Protein AF-A0A438IIV3-F1 (afdb_monomer_lite)

Structure (mmCIF, N/CA/C/O backbone):
data_AF-A0A438IIV3-F1
#
_entry.id   AF-A0A438IIV3-F1
#
loop_
_atom_site.group_PDB
_atom_site.id
_atom_site.type_symbol
_atom_site.label_atom_id
_atom_site.label_alt_id
_atom_site.label_comp_id
_atom_site.label_asym_id
_atom_site.label_entity_id
_atom_site.label_seq_id
_atom_site.pdbx_PDB_ins_code
_atom_site.Cartn_x
_atom_site.Cartn_y
_atom_site.Cartn_z
_atom_site.occupancy
_atom_site.B_iso_or_equiv
_atom_site.auth_seq_id
_atom_site.auth_comp_id
_atom_site.auth_asym_id
_atom_site.auth_atom_id
_atom_site.pdbx_PDB_model_num
ATOM 1 N N . MET A 1 1 ? 20.662 26.261 -29.345 1.00 41.09 1 MET A N 1
ATOM 2 C CA . MET A 1 1 ? 19.835 25.780 -28.217 1.00 41.09 1 MET A CA 1
ATOM 3 C C . MET A 1 1 ? 18.667 25.027 -28.835 1.00 41.09 1 MET A C 1
ATOM 5 O O . MET A 1 1 ? 18.076 25.576 -29.746 1.00 41.09 1 M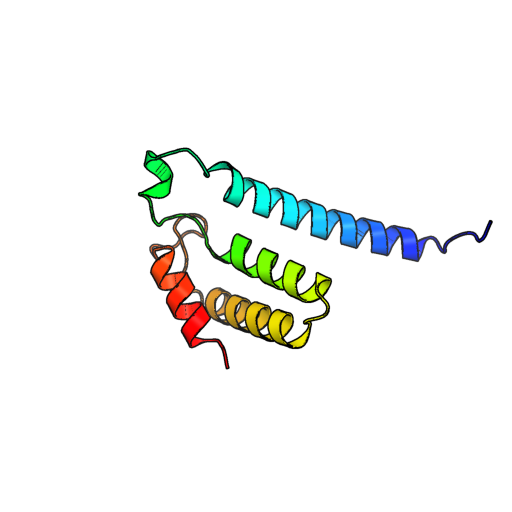ET A O 1
ATOM 9 N N . LYS A 1 2 ? 18.443 23.748 -28.496 1.00 49.56 2 LYS A N 1
ATOM 10 C CA . LYS A 1 2 ? 17.352 22.956 -29.094 1.00 49.56 2 LYS A CA 1
ATOM 11 C C . LYS A 1 2 ? 16.044 23.331 -28.403 1.00 49.56 2 LYS A C 1
ATOM 13 O O . LYS A 1 2 ? 15.918 23.089 -27.201 1.00 49.56 2 LYS A O 1
ATOM 18 N N . ASP A 1 3 ? 15.124 23.915 -29.157 1.00 53.78 3 ASP A N 1
ATOM 19 C CA . ASP A 1 3 ? 13.778 24.245 -28.707 1.00 53.78 3 ASP A CA 1
ATOM 20 C C . ASP A 1 3 ? 13.069 22.946 -28.312 1.00 53.78 3 ASP A C 1
ATOM 22 O O . ASP A 1 3 ? 12.850 22.054 -29.131 1.00 53.78 3 ASP A O 1
ATOM 26 N N . LYS A 1 4 ? 12.824 22.771 -27.010 1.00 52.16 4 LYS A N 1
ATOM 27 C CA . LYS A 1 4 ? 12.098 21.605 -26.507 1.00 52.16 4 LYS A CA 1
ATOM 28 C C . LYS A 1 4 ? 10.636 21.758 -26.917 1.00 52.16 4 LYS A C 1
ATOM 30 O O . LYS A 1 4 ? 10.004 22.742 -26.544 1.00 52.16 4 LYS A O 1
ATOM 35 N N . GLU A 1 5 ? 10.131 20.776 -27.661 1.00 52.00 5 GLU A N 1
ATOM 36 C CA . GLU A 1 5 ? 8.736 20.684 -28.099 1.00 52.00 5 GLU A CA 1
ATOM 37 C C . GLU A 1 5 ? 7.758 21.028 -26.951 1.00 52.00 5 GLU A C 1
ATOM 39 O O . GLU A 1 5 ? 7.903 20.479 -25.850 1.00 52.00 5 GLU A O 1
ATOM 44 N N . PRO A 1 6 ? 6.752 21.899 -27.172 1.00 56.91 6 PRO A N 1
ATOM 45 C CA . PRO A 1 6 ? 5.885 22.431 -26.114 1.00 56.91 6 PRO A CA 1
ATOM 46 C C . PRO A 1 6 ? 5.198 21.344 -25.268 1.00 56.91 6 PRO A C 1
ATOM 48 O O . PRO A 1 6 ? 4.988 21.509 -24.065 1.00 56.91 6 PRO A O 1
ATOM 51 N N . TRP A 1 7 ? 4.909 20.192 -25.876 1.00 47.47 7 TRP A N 1
ATOM 52 C CA . TRP A 1 7 ? 4.285 19.036 -25.231 1.00 47.47 7 TRP A CA 1
ATOM 53 C C . TRP A 1 7 ? 5.194 18.330 -24.223 1.00 47.47 7 TRP A C 1
ATOM 55 O O . TRP A 1 7 ? 4.706 17.790 -23.234 1.00 47.47 7 TRP A O 1
ATOM 65 N N . VAL A 1 8 ? 6.515 18.380 -24.415 1.00 52.41 8 VAL A N 1
ATOM 66 C CA . VAL A 1 8 ? 7.488 17.841 -23.452 1.00 52.41 8 VAL A CA 1
ATOM 67 C C . VAL A 1 8 ? 7.458 18.670 -22.172 1.00 52.41 8 VAL A C 1
ATOM 69 O O . VAL A 1 8 ? 7.497 18.116 -21.077 1.00 52.41 8 VAL A O 1
ATOM 72 N N . THR A 1 9 ? 7.310 19.988 -22.294 1.00 56.25 9 THR A N 1
ATOM 73 C CA . THR A 1 9 ? 7.180 20.909 -21.157 1.00 56.25 9 THR A CA 1
ATOM 74 C C . THR A 1 9 ? 5.845 20.728 -20.433 1.00 56.25 9 THR A C 1
ATOM 76 O O . THR A 1 9 ? 5.812 20.791 -19.205 1.00 56.25 9 THR A O 1
ATOM 79 N N . PHE A 1 10 ? 4.764 20.446 -21.168 1.00 52.53 10 PHE A N 1
ATOM 80 C CA . PHE A 1 10 ? 3.448 20.137 -20.600 1.00 52.53 10 PHE A CA 1
ATOM 81 C C . PHE A 1 10 ? 3.442 18.789 -19.866 1.00 52.53 10 PHE A C 1
ATOM 83 O O . PHE A 1 10 ? 2.966 18.712 -18.738 1.00 52.53 10 PHE A O 1
ATOM 90 N N . GLN A 1 11 ? 4.059 17.753 -20.443 1.00 44.31 11 GLN A N 1
ATOM 91 C CA . GLN A 1 11 ? 4.253 16.453 -19.795 1.00 44.31 11 GLN A CA 1
ATOM 92 C C . GLN A 1 11 ? 5.143 16.579 -18.550 1.00 44.31 11 GLN A C 1
ATOM 94 O O . GLN A 1 11 ? 4.852 15.991 -17.512 1.00 44.31 11 GLN A O 1
ATOM 99 N N . GLN A 1 12 ? 6.212 17.382 -18.616 1.00 46.94 12 GLN A N 1
ATOM 100 C CA . GLN A 1 12 ? 7.078 17.666 -17.469 1.00 46.94 12 GLN A CA 1
ATOM 101 C C . GLN A 1 12 ? 6.355 18.456 -16.377 1.00 46.94 12 GLN A C 1
ATOM 103 O O . GLN A 1 12 ? 6.530 18.137 -15.206 1.00 46.94 12 GLN A O 1
ATOM 108 N N . HIS A 1 13 ? 5.508 19.427 -16.730 1.00 44.50 13 HIS A N 1
ATOM 109 C CA . HIS A 1 13 ? 4.660 20.136 -15.769 1.00 44.50 13 HIS A CA 1
ATOM 110 C C . HIS A 1 13 ? 3.590 19.228 -15.166 1.00 44.50 13 HIS A C 1
ATOM 112 O O . HIS A 1 13 ? 3.383 19.272 -13.960 1.00 44.50 13 HIS A O 1
ATOM 118 N N . ALA A 1 14 ? 2.948 18.367 -15.956 1.00 51.69 14 ALA A N 1
ATOM 119 C CA . ALA A 1 14 ? 1.985 17.386 -15.462 1.00 51.69 14 ALA A CA 1
ATOM 120 C C . ALA A 1 14 ? 2.651 16.393 -14.494 1.00 51.69 14 ALA A C 1
ATOM 122 O O . ALA A 1 14 ? 2.127 16.144 -13.408 1.00 51.69 14 ALA A O 1
ATOM 123 N N . ASN A 1 15 ? 3.855 15.918 -14.828 1.00 45.62 15 ASN A N 1
ATOM 124 C CA . ASN A 1 15 ? 4.673 15.092 -13.942 1.00 45.62 15 ASN A CA 1
ATOM 125 C C . ASN A 1 15 ? 5.108 15.860 -12.689 1.00 45.62 15 ASN A C 1
ATOM 127 O O . ASN A 1 15 ? 5.087 15.296 -11.603 1.00 45.62 15 ASN A O 1
ATOM 131 N N . ALA A 1 16 ? 5.462 17.142 -12.806 1.00 47.59 16 ALA A N 1
ATOM 132 C CA . ALA A 1 16 ? 5.831 17.987 -11.673 1.00 47.59 16 ALA A CA 1
ATOM 133 C C . ALA A 1 16 ? 4.635 18.291 -10.758 1.00 47.59 16 ALA A C 1
ATOM 135 O O . ALA A 1 16 ? 4.801 18.347 -9.547 1.00 47.59 16 ALA A O 1
ATOM 136 N N . ILE A 1 17 ? 3.427 18.438 -11.305 1.00 48.41 17 ILE A N 1
ATOM 137 C CA . ILE A 1 17 ? 2.183 18.595 -10.543 1.00 48.41 17 ILE A CA 1
AT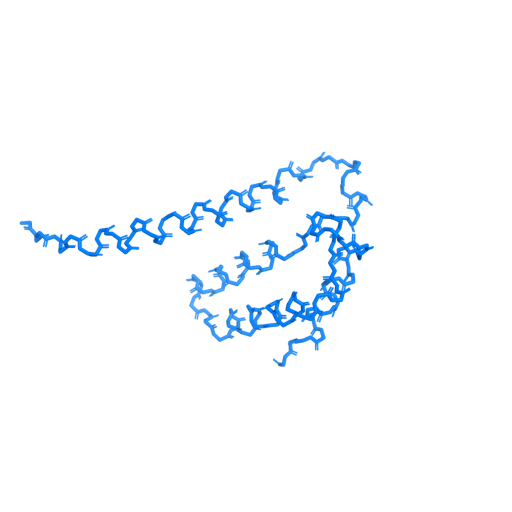OM 138 C C . ILE A 1 17 ? 1.841 17.288 -9.827 1.00 48.41 17 ILE A C 1
ATOM 140 O O . ILE A 1 17 ? 1.498 17.318 -8.648 1.00 48.41 17 ILE A O 1
ATOM 144 N N . PHE A 1 18 ? 1.975 16.145 -10.503 1.00 47.59 18 PHE A N 1
ATOM 145 C CA . PHE A 1 18 ? 1.802 14.828 -9.893 1.00 47.59 18 PHE A CA 1
ATOM 146 C C . PHE A 1 18 ? 2.821 14.605 -8.766 1.00 47.59 18 PHE A C 1
ATOM 148 O O . PHE A 1 18 ? 2.431 14.294 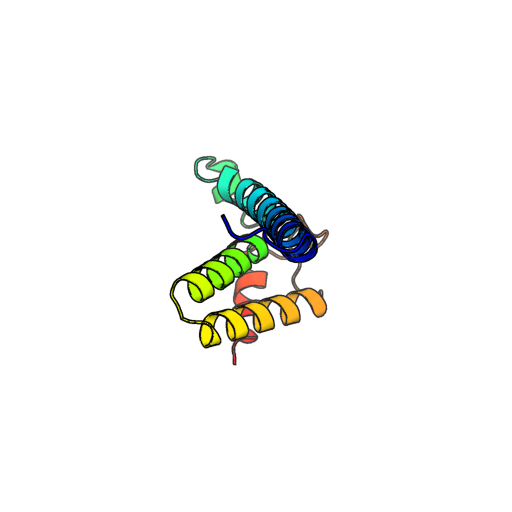-7.646 1.00 47.59 18 PHE A O 1
ATOM 155 N N . LEU A 1 19 ? 4.100 14.900 -9.016 1.00 45.78 19 LEU A N 1
ATOM 156 C CA . LEU A 1 19 ? 5.176 14.851 -8.024 1.00 45.78 19 LEU A CA 1
ATOM 157 C C . LEU A 1 19 ? 4.938 15.817 -6.867 1.00 45.78 19 LEU A C 1
ATOM 159 O O . LEU A 1 19 ? 5.094 15.418 -5.722 1.00 45.78 19 LEU A O 1
ATOM 163 N N . LYS A 1 20 ? 4.518 17.059 -7.125 1.00 48.50 20 LYS A N 1
ATOM 164 C CA . LYS A 1 20 ? 4.210 18.036 -6.075 1.00 48.50 20 LYS A CA 1
ATOM 165 C C . LYS A 1 20 ? 3.052 17.550 -5.210 1.00 48.50 20 LYS A C 1
ATOM 167 O O . LYS A 1 20 ? 3.132 17.639 -3.994 1.00 48.50 20 LYS A O 1
ATOM 172 N N . ARG A 1 21 ? 2.010 16.980 -5.814 1.00 46.34 21 ARG A N 1
ATOM 173 C CA . ARG A 1 21 ? 0.849 16.440 -5.097 1.00 46.34 21 ARG A CA 1
ATOM 174 C C . ARG A 1 21 ? 1.216 15.194 -4.280 1.00 46.34 21 ARG A C 1
ATOM 176 O O . ARG A 1 21 ? 0.751 15.052 -3.153 1.00 46.34 21 ARG A O 1
ATOM 183 N N . SER A 1 22 ? 2.109 14.348 -4.794 1.00 44.78 22 SER A N 1
ATOM 184 C CA . SER A 1 22 ? 2.717 13.243 -4.041 1.00 44.78 22 SER A CA 1
ATOM 185 C C . SER A 1 22 ? 3.632 13.737 -2.915 1.00 44.78 22 SER A C 1
ATOM 187 O O . SER A 1 22 ? 3.650 13.147 -1.843 1.00 44.78 22 SER A O 1
ATOM 189 N N . MET A 1 23 ? 4.353 14.838 -3.112 1.00 46.00 23 MET A N 1
ATOM 190 C CA . MET A 1 23 ? 5.281 15.408 -2.133 1.00 46.00 23 MET A CA 1
ATOM 191 C C . MET A 1 23 ? 4.559 16.187 -1.022 1.00 46.00 23 MET A C 1
ATOM 193 O O . MET A 1 23 ? 4.951 16.096 0.137 1.00 46.00 23 MET A O 1
ATOM 197 N N . ASP A 1 24 ? 3.443 16.850 -1.334 1.00 50.06 24 ASP A N 1
ATOM 198 C CA . ASP A 1 24 ? 2.521 17.429 -0.349 1.00 50.06 24 ASP A CA 1
ATOM 199 C C . ASP A 1 24 ? 1.888 16.312 0.518 1.00 50.06 24 ASP A C 1
ATOM 201 O O . ASP A 1 24 ? 1.730 16.467 1.730 1.00 50.06 24 ASP A O 1
ATOM 205 N N . MET A 1 25 ? 1.612 15.139 -0.069 1.00 47.47 25 MET A N 1
ATOM 206 C CA . MET A 1 25 ? 1.157 13.946 0.658 1.00 47.47 25 MET A CA 1
ATOM 207 C C . MET A 1 25 ? 2.261 13.338 1.547 1.00 47.47 25 MET A C 1
ATOM 209 O O . MET A 1 25 ? 1.987 12.935 2.678 1.00 47.47 25 MET A O 1
ATOM 213 N N . ILE A 1 26 ? 3.516 13.318 1.078 1.00 50.78 26 ILE A N 1
ATOM 214 C CA . ILE A 1 26 ? 4.686 12.945 1.894 1.00 50.78 26 ILE A CA 1
ATOM 215 C C . ILE A 1 26 ? 4.849 13.908 3.066 1.00 50.78 26 ILE A C 1
ATOM 217 O O . ILE A 1 26 ? 5.078 13.456 4.179 1.00 50.78 26 ILE A O 1
ATOM 221 N N . SER A 1 27 ? 4.688 15.214 2.845 1.00 40.84 27 SER A N 1
ATOM 222 C CA . SER A 1 27 ? 4.775 16.241 3.890 1.00 40.84 27 SER A CA 1
ATOM 223 C C . SER A 1 27 ? 3.728 16.031 4.989 1.00 40.84 27 SER A C 1
ATOM 225 O O . SER A 1 27 ? 4.068 16.033 6.171 1.00 40.84 27 SER A O 1
ATOM 227 N N . ALA A 1 28 ? 2.479 15.727 4.619 1.00 50.22 28 ALA A N 1
ATOM 228 C CA . ALA A 1 28 ? 1.434 15.381 5.585 1.00 50.22 28 ALA A CA 1
ATOM 229 C C . ALA A 1 28 ? 1.772 14.119 6.408 1.00 50.22 28 ALA A C 1
ATOM 231 O O . ALA A 1 28 ? 1.410 14.028 7.580 1.00 50.22 28 ALA A O 1
ATOM 232 N N . SER A 1 29 ? 2.501 13.162 5.822 1.00 49.41 29 SER A N 1
ATOM 233 C CA . SER A 1 29 ? 2.986 11.969 6.527 1.00 49.41 29 SER A CA 1
ATOM 234 C C . SER A 1 29 ? 4.248 12.231 7.365 1.00 49.41 29 SER A C 1
ATOM 236 O O . SER A 1 29 ? 4.411 11.626 8.424 1.00 49.41 29 SER A O 1
ATOM 238 N N . ALA A 1 30 ? 5.151 13.097 6.899 1.00 46.94 30 ALA A N 1
ATOM 239 C CA . ALA A 1 30 ? 6.458 13.367 7.499 1.00 46.94 30 ALA A CA 1
ATOM 240 C C . ALA A 1 30 ? 6.408 14.432 8.607 1.00 46.94 30 ALA A C 1
ATOM 242 O O . ALA A 1 30 ? 7.270 14.438 9.484 1.00 46.94 30 ALA A O 1
ATOM 243 N N . GLY A 1 31 ? 5.377 15.285 8.633 1.00 45.00 31 GLY A N 1
ATOM 244 C CA . GLY A 1 31 ? 5.194 16.348 9.631 1.00 45.00 31 GLY A CA 1
ATOM 245 C C . GLY A 1 31 ? 4.976 15.884 11.081 1.00 45.00 31 GLY A C 1
ATOM 246 O O . GLY A 1 31 ? 4.839 16.722 11.967 1.00 45.00 31 GLY A O 1
ATOM 247 N N . ASN A 1 32 ? 4.962 14.572 11.346 1.00 49.88 32 ASN A N 1
ATOM 248 C CA . ASN A 1 32 ? 4.660 13.998 12.662 1.00 49.88 32 ASN A CA 1
ATOM 249 C C . ASN A 1 32 ? 5.869 13.360 13.373 1.00 49.88 32 ASN A C 1
ATOM 251 O O . ASN A 1 32 ? 5.716 12.850 14.487 1.00 49.88 32 ASN A O 1
ATOM 255 N N . VAL A 1 33 ? 7.064 13.381 12.770 1.00 42.22 33 VAL A N 1
ATOM 256 C CA . VAL A 1 33 ? 8.291 12.843 13.386 1.00 42.22 33 VAL A CA 1
ATOM 257 C C . VAL A 1 33 ? 8.754 13.802 14.491 1.00 42.22 33 VAL A C 1
ATOM 259 O O . VAL A 1 33 ? 9.486 14.752 14.239 1.00 42.22 33 VAL A O 1
ATOM 262 N N . GLY A 1 34 ? 8.261 13.591 15.716 1.00 42.94 34 GLY A N 1
ATOM 263 C CA . GLY A 1 34 ? 8.608 14.395 16.899 1.00 42.94 34 GLY A CA 1
ATOM 264 C C . GLY A 1 34 ? 7.450 14.699 17.856 1.00 42.94 34 GLY A C 1
ATOM 265 O O . GLY A 1 34 ? 7.688 15.201 18.950 1.00 42.94 34 GLY A O 1
ATOM 266 N N . ASN A 1 35 ? 6.200 14.383 17.493 1.00 45.88 35 ASN A N 1
ATOM 267 C CA . ASN A 1 35 ? 5.050 14.557 18.384 1.00 45.88 35 ASN A CA 1
ATOM 268 C C . ASN A 1 35 ? 4.657 13.213 19.018 1.00 45.88 35 ASN A C 1
ATOM 270 O O . ASN A 1 35 ? 3.970 12.395 18.401 1.00 45.88 35 ASN A O 1
ATOM 274 N N . GLU A 1 36 ? 5.089 12.982 20.260 1.00 47.66 36 GLU A N 1
ATOM 275 C CA . GLU A 1 36 ? 4.893 11.723 20.999 1.00 47.66 36 GLU A CA 1
ATOM 276 C C . GLU A 1 36 ? 3.417 11.286 21.081 1.00 47.66 36 GLU A C 1
ATOM 278 O O . GLU A 1 36 ? 3.113 10.092 21.044 1.00 47.66 36 GLU A O 1
ATOM 283 N N . LYS A 1 37 ? 2.475 12.245 21.076 1.00 45.19 37 LYS A N 1
ATOM 284 C CA . LYS A 1 37 ? 1.026 11.972 21.083 1.00 45.19 37 LYS A CA 1
ATOM 285 C C . LYS A 1 37 ? 0.500 11.378 19.773 1.00 45.19 37 LYS A C 1
ATOM 287 O O . LYS A 1 37 ? -0.551 10.739 19.790 1.00 45.19 37 LYS A O 1
ATOM 292 N N . ILE A 1 38 ? 1.194 11.597 18.653 1.00 50.56 38 ILE A N 1
ATOM 293 C CA . ILE A 1 38 ? 0.833 11.078 17.322 1.00 50.56 38 ILE A CA 1
ATOM 294 C C . ILE A 1 38 ? 1.622 9.799 17.022 1.00 50.56 38 ILE A C 1
ATOM 296 O O . ILE A 1 38 ? 1.052 8.862 16.476 1.00 50.56 38 ILE A O 1
ATOM 300 N N . ALA A 1 39 ? 2.877 9.694 17.473 1.00 43.28 39 ALA A N 1
ATOM 301 C CA . ALA A 1 39 ? 3.672 8.465 17.364 1.00 43.28 39 ALA A CA 1
ATOM 302 C C . ALA A 1 39 ? 3.011 7.256 18.064 1.00 43.28 39 ALA A C 1
ATOM 304 O O . ALA A 1 39 ? 3.111 6.126 17.591 1.00 43.28 39 ALA A O 1
ATOM 305 N N . GLN A 1 40 ? 2.278 7.489 19.160 1.00 45.16 40 GLN A N 1
ATOM 306 C CA . GLN A 1 40 ? 1.486 6.456 19.847 1.00 45.16 40 GLN A CA 1
ATOM 307 C C . GLN A 1 40 ? 0.121 6.191 19.195 1.00 45.16 40 GLN A C 1
ATOM 309 O O . GLN A 1 40 ? -0.499 5.153 19.435 1.00 45.16 40 GLN A O 1
ATOM 314 N N . GLN A 1 41 ? -0.360 7.098 18.344 1.00 51.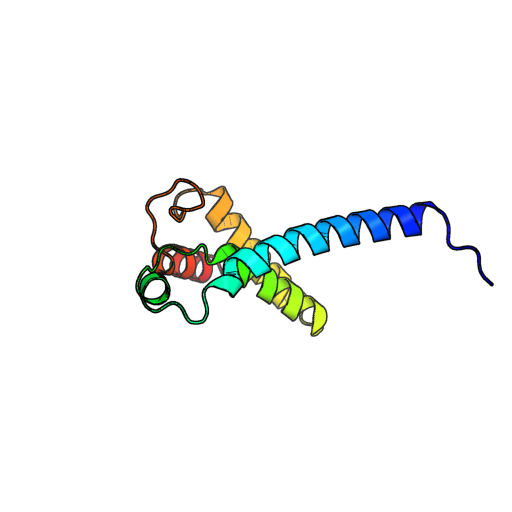91 41 GLN A N 1
ATOM 315 C CA . GLN A 1 41 ? -1.581 6.896 17.579 1.00 51.91 41 GLN A CA 1
ATOM 316 C C . GLN A 1 41 ? -1.214 6.240 16.251 1.00 51.91 41 GLN A C 1
ATOM 318 O O . GLN A 1 41 ? -0.940 6.918 15.266 1.00 51.91 41 GLN A O 1
ATOM 323 N N . LYS A 1 42 ? -1.268 4.902 16.217 1.00 57.97 42 LYS A N 1
ATOM 324 C CA . LYS A 1 42 ? -1.190 4.038 15.018 1.00 57.97 42 LYS A CA 1
ATOM 325 C C . LYS A 1 42 ? -2.351 4.279 14.025 1.00 57.97 42 LYS A C 1
ATOM 327 O O . LYS A 1 42 ? -3.029 3.343 13.605 1.00 57.97 42 LYS A O 1
ATOM 332 N N . LYS A 1 43 ? -2.663 5.544 13.744 1.00 59.75 43 LYS A N 1
ATOM 333 C CA . LYS A 1 43 ? -3.783 6.034 12.934 1.00 59.75 43 LYS A CA 1
ATOM 334 C C . LYS A 1 43 ? -3.321 6.699 11.642 1.00 59.75 43 LYS A C 1
ATOM 336 O O . LYS A 1 43 ? -4.160 6.914 10.778 1.00 59.75 43 LYS A O 1
ATOM 341 N N . ALA A 1 44 ? -2.027 6.998 11.511 1.00 67.62 44 ALA A N 1
ATOM 342 C CA . ALA A 1 44 ? -1.475 7.591 10.302 1.00 67.62 44 ALA A CA 1
ATOM 343 C C . ALA A 1 44 ? -1.585 6.616 9.123 1.00 67.62 44 ALA A C 1
ATOM 345 O O . ALA A 1 44 ? -1.335 5.417 9.270 1.00 67.62 44 ALA A O 1
ATOM 346 N N . ASN A 1 45 ? -1.945 7.135 7.953 1.00 71.62 45 ASN A N 1
ATOM 347 C CA . ASN A 1 45 ? -2.024 6.363 6.720 1.00 71.62 45 ASN A CA 1
ATOM 348 C C . ASN A 1 45 ? -0.628 5.895 6.228 1.00 71.62 45 ASN A C 1
ATOM 350 O O . ASN A 1 45 ? 0.151 6.733 5.767 1.00 71.62 45 ASN A O 1
ATOM 354 N N . PRO A 1 46 ? -0.307 4.582 6.237 1.00 79.50 46 PRO A N 1
ATOM 355 C CA . PRO A 1 46 ? 0.990 4.087 5.763 1.00 79.50 46 PRO A CA 1
ATOM 356 C C . PRO A 1 46 ? 1.119 4.105 4.231 1.00 79.50 46 PRO A C 1
ATOM 358 O O . PRO A 1 46 ? 2.227 4.025 3.709 1.00 79.50 46 PRO A O 1
ATOM 361 N N . VA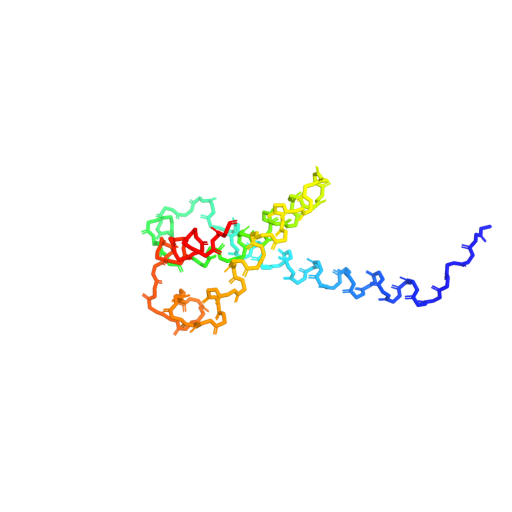L A 1 47 ? 0.013 4.244 3.489 1.00 83.38 47 VAL A N 1
ATOM 362 C CA . VAL A 1 47 ? -0.019 4.197 2.014 1.00 83.38 47 VAL A CA 1
ATOM 363 C C . VAL A 1 47 ? 0.856 5.277 1.395 1.00 83.38 47 VAL A C 1
ATOM 365 O O . VAL A 1 47 ? 1.575 5.015 0.433 1.00 83.38 47 VAL A O 1
ATOM 368 N N . ALA A 1 48 ? 0.821 6.488 1.957 1.00 81.12 48 ALA A N 1
ATOM 369 C CA . ALA A 1 48 ? 1.615 7.600 1.454 1.00 81.12 48 ALA A CA 1
ATOM 370 C C . ALA A 1 48 ? 3.116 7.288 1.522 1.00 81.12 48 ALA A C 1
ATOM 372 O O . ALA A 1 48 ? 3.847 7.516 0.556 1.00 81.12 48 ALA A O 1
ATOM 373 N N . LEU A 1 49 ? 3.558 6.707 2.639 1.00 84.94 49 LEU A N 1
ATOM 374 C CA . LEU A 1 49 ? 4.943 6.305 2.836 1.00 84.94 49 LEU A CA 1
ATOM 375 C C . LEU A 1 49 ? 5.331 5.160 1.891 1.00 84.94 49 LEU A C 1
ATOM 377 O O . LEU A 1 49 ? 6.359 5.249 1.230 1.00 84.94 49 LEU A O 1
ATOM 381 N N . LEU A 1 50 ? 4.485 4.134 1.759 1.00 87.56 50 LEU A N 1
ATOM 382 C CA . LEU A 1 50 ? 4.750 2.971 0.903 1.00 87.56 50 LEU A CA 1
ATOM 383 C C . LEU A 1 50 ? 4.878 3.350 -0.580 1.00 87.56 50 LEU A C 1
ATOM 385 O O . LEU A 1 50 ? 5.809 2.909 -1.252 1.00 87.56 50 LEU A O 1
ATOM 389 N N . LEU A 1 51 ? 4.000 4.220 -1.089 1.00 86.50 51 LEU A N 1
ATOM 390 C CA . LEU A 1 51 ? 4.102 4.725 -2.464 1.00 86.50 51 LEU A CA 1
ATOM 391 C C . LEU A 1 51 ? 5.357 5.582 -2.672 1.00 86.50 51 LEU A C 1
ATOM 393 O O . LEU A 1 51 ? 5.964 5.560 -3.741 1.00 86.50 51 LEU A O 1
ATOM 397 N N . SER A 1 52 ? 5.790 6.298 -1.637 1.00 85.88 52 SER A N 1
ATOM 398 C CA . SER A 1 52 ? 7.032 7.075 -1.676 1.00 85.88 52 SER A CA 1
ATOM 399 C C . SER A 1 52 ? 8.260 6.173 -1.711 1.00 85.88 52 SER A C 1
ATOM 401 O O . SER A 1 52 ? 9.185 6.420 -2.484 1.00 85.88 52 SER A O 1
ATOM 403 N N . SER A 1 53 ? 8.243 5.077 -0.951 1.00 88.25 53 SER A N 1
ATOM 404 C CA . SER A 1 53 ? 9.249 4.021 -1.040 1.00 88.25 53 SER A CA 1
ATOM 405 C C . SER A 1 53 ? 9.260 3.361 -2.423 1.00 88.25 53 SER A C 1
ATOM 407 O O . SER A 1 53 ? 10.337 3.138 -2.964 1.00 88.25 53 SER A O 1
ATOM 409 N N . ALA A 1 54 ? 8.103 3.124 -3.053 1.00 89.44 54 ALA A N 1
ATOM 410 C CA . ALA A 1 54 ? 8.043 2.613 -4.427 1.00 89.44 54 ALA A CA 1
ATOM 411 C C . ALA A 1 54 ? 8.681 3.590 -5.437 1.00 89.44 54 ALA A C 1
ATOM 413 O O . ALA A 1 54 ? 9.480 3.182 -6.282 1.00 89.44 54 ALA A O 1
ATOM 414 N N . MET A 1 55 ? 8.415 4.896 -5.313 1.00 85.25 55 MET A N 1
ATOM 415 C CA . MET A 1 55 ? 9.087 5.917 -6.130 1.00 85.25 55 MET A CA 1
ATOM 416 C C . MET A 1 55 ? 10.605 5.948 -5.890 1.00 85.25 55 MET A C 1
ATOM 418 O O . MET A 1 55 ? 11.371 6.075 -6.847 1.00 85.25 55 MET A O 1
ATOM 422 N N . MET A 1 56 ? 11.055 5.777 -4.642 1.00 90.12 56 MET A N 1
ATOM 423 C CA . MET A 1 56 ? 12.479 5.660 -4.307 1.00 90.12 56 MET A CA 1
ATOM 424 C C . MET A 1 56 ? 13.111 4.418 -4.952 1.00 90.12 56 MET A C 1
ATOM 426 O O . MET A 1 56 ? 14.168 4.529 -5.568 1.00 90.12 56 MET A O 1
ATOM 430 N N . LEU A 1 57 ? 12.461 3.252 -4.882 1.00 89.75 57 LEU A N 1
ATOM 431 C CA . LEU A 1 57 ? 12.935 2.025 -5.534 1.00 89.75 57 LEU A CA 1
ATOM 432 C C . LEU A 1 57 ? 13.088 2.221 -7.046 1.00 89.75 57 LEU A C 1
ATOM 434 O O . LEU A 1 57 ? 14.087 1.802 -7.630 1.00 89.75 57 LEU A O 1
ATOM 438 N N . ARG A 1 58 ? 12.151 2.939 -7.674 1.00 89.69 58 ARG A N 1
ATOM 439 C CA . ARG A 1 58 ? 12.243 3.305 -9.093 1.00 89.69 58 ARG A CA 1
ATOM 440 C C . ARG A 1 58 ? 13.444 4.217 -9.372 1.00 89.69 58 ARG A C 1
ATOM 442 O O . ARG A 1 58 ? 14.125 4.027 -10.376 1.00 89.69 58 ARG A O 1
ATOM 449 N N . HIS A 1 59 ? 13.741 5.164 -8.481 1.00 89.19 59 HIS A N 1
ATOM 450 C CA . HIS A 1 59 ? 14.921 6.029 -8.592 1.00 89.19 59 HIS A CA 1
ATOM 451 C C . HIS A 1 59 ? 16.234 5.237 -8.480 1.00 89.19 59 HIS A C 1
ATOM 453 O O . HIS A 1 59 ? 17.148 5.438 -9.280 1.00 89.19 59 HIS A O 1
ATOM 459 N N . LEU A 1 60 ? 16.288 4.271 -7.560 1.00 93.00 60 LEU A N 1
ATOM 460 C CA . LEU A 1 60 ? 17.429 3.377 -7.334 1.00 93.00 60 LEU A CA 1
ATOM 461 C C . LEU A 1 60 ? 17.606 2.288 -8.411 1.00 93.00 60 LEU A C 1
ATOM 463 O O . LEU A 1 60 ? 18.435 1.403 -8.241 1.00 93.00 60 LEU A O 1
ATOM 467 N N . GLN A 1 61 ? 16.866 2.356 -9.524 1.00 93.38 61 GLN A N 1
ATOM 468 C CA . GLN A 1 61 ? 16.910 1.381 -10.622 1.00 93.38 61 GLN A CA 1
ATOM 469 C C . GLN A 1 61 ? 16.406 -0.024 -10.239 1.00 93.38 61 GLN A C 1
ATOM 471 O O . GLN A 1 61 ? 16.793 -1.017 -10.852 1.00 93.38 61 GLN A O 1
ATOM 476 N N . PHE A 1 62 ? 15.466 -0.109 -9.290 1.00 92.56 62 PHE A N 1
ATOM 477 C CA . PHE A 1 62 ? 14.755 -1.337 -8.910 1.00 92.56 62 PHE A CA 1
ATOM 478 C C . PHE A 1 62 ? 13.263 -1.295 -9.308 1.00 92.56 62 PHE A C 1
ATOM 480 O O . PHE A 1 62 ? 12.387 -1.346 -8.439 1.00 92.56 62 PHE A O 1
ATOM 487 N N . PRO A 1 63 ? 12.923 -1.210 -10.611 1.00 90.94 63 PRO A N 1
ATOM 488 C CA . PRO A 1 63 ? 11.540 -1.036 -11.059 1.00 90.94 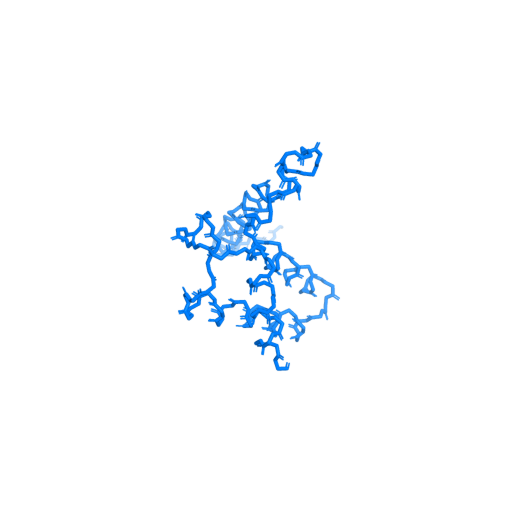63 PRO A CA 1
ATOM 489 C C . PRO A 1 63 ? 10.644 -2.242 -10.743 1.00 90.94 63 PRO A C 1
ATOM 491 O O . PRO A 1 63 ? 9.508 -2.042 -10.343 1.00 90.94 63 PRO A O 1
ATOM 494 N N . SER A 1 64 ? 11.160 -3.474 -10.817 1.00 92.75 64 SER A N 1
ATOM 495 C CA . SER A 1 64 ? 10.393 -4.692 -10.488 1.00 92.75 64 SER A CA 1
ATOM 496 C C . SER A 1 64 ? 9.863 -4.683 -9.045 1.00 92.75 64 SER A C 1
ATOM 498 O O . SER A 1 64 ? 8.689 -4.960 -8.802 1.00 92.75 64 SER A O 1
ATOM 500 N N . PHE A 1 65 ? 10.704 -4.296 -8.080 1.00 92.38 65 PHE A N 1
ATOM 501 C CA . PHE A 1 65 ? 10.292 -4.179 -6.680 1.00 92.38 65 PHE A CA 1
ATOM 502 C C . PHE A 1 65 ? 9.330 -3.009 -6.462 1.00 92.38 65 PHE A C 1
ATOM 504 O O . PHE A 1 65 ? 8.380 -3.138 -5.690 1.00 92.38 65 PHE A O 1
ATOM 511 N N . ALA A 1 66 ? 9.551 -1.889 -7.156 1.00 91.06 66 ALA A N 1
ATOM 512 C CA . ALA A 1 66 ? 8.635 -0.755 -7.126 1.00 91.06 66 ALA A CA 1
ATOM 513 C C . ALA A 1 66 ? 7.239 -1.148 -7.635 1.00 91.06 66 ALA A C 1
ATOM 515 O O . ALA A 1 66 ? 6.250 -0.855 -6.970 1.00 91.06 66 ALA A O 1
ATOM 516 N N . ASP A 1 67 ? 7.166 -1.850 -8.768 1.00 93.25 67 ASP A N 1
ATOM 517 C CA . ASP A 1 67 ? 5.910 -2.260 -9.397 1.00 93.25 67 ASP A CA 1
ATOM 518 C C . ASP A 1 67 ? 5.156 -3.287 -8.537 1.00 93.25 67 ASP A C 1
ATOM 520 O O . ASP A 1 67 ? 3.939 -3.167 -8.375 1.00 93.25 67 ASP A O 1
ATOM 524 N N . ARG A 1 68 ? 5.861 -4.246 -7.914 1.00 94.75 68 ARG A N 1
ATOM 525 C CA . ARG A 1 68 ? 5.271 -5.190 -6.943 1.00 94.75 68 ARG A CA 1
ATOM 526 C C . ARG A 1 68 ? 4.661 -4.460 -5.749 1.00 94.75 68 ARG A C 1
ATOM 528 O O . ARG A 1 68 ? 3.492 -4.669 -5.433 1.00 94.75 68 ARG A O 1
ATOM 535 N N . LEU A 1 69 ? 5.421 -3.556 -5.126 1.00 92.44 69 LEU A N 1
ATOM 536 C CA . LEU A 1 69 ? 4.948 -2.783 -3.976 1.00 92.44 69 LEU A CA 1
ATOM 537 C C . LEU A 1 69 ? 3.758 -1.886 -4.342 1.00 92.44 69 LEU A C 1
ATOM 539 O O . LEU A 1 69 ? 2.764 -1.841 -3.621 1.00 92.44 69 LEU A O 1
ATOM 543 N N . GLU A 1 70 ? 3.836 -1.190 -5.475 1.00 91.69 70 GLU A N 1
ATOM 544 C CA . GLU A 1 70 ? 2.768 -0.315 -5.955 1.00 91.69 70 GLU A CA 1
ATOM 545 C C . GLU A 1 70 ? 1.485 -1.106 -6.259 1.00 91.69 70 GLU A C 1
ATOM 547 O O . GLU A 1 70 ? 0.387 -0.656 -5.926 1.00 91.69 70 GLU A O 1
ATOM 552 N N . THR A 1 71 ? 1.612 -2.303 -6.837 1.00 93.38 71 THR A N 1
ATOM 553 C CA . THR A 1 71 ? 0.482 -3.195 -7.140 1.00 93.38 71 THR A CA 1
ATOM 554 C C . THR A 1 71 ? -0.166 -3.739 -5.868 1.00 93.38 71 THR A C 1
ATOM 556 O O . THR A 1 71 ? -1.391 -3.679 -5.741 1.00 93.38 71 THR A O 1
ATOM 559 N N . ALA A 1 72 ? 0.628 -4.189 -4.894 1.00 93.38 72 ALA A N 1
ATOM 560 C CA . ALA A 1 72 ? 0.123 -4.660 -3.605 1.00 93.38 72 ALA A CA 1
ATOM 561 C C . ALA A 1 72 ? -0.659 -3.555 -2.874 1.00 93.38 72 ALA A C 1
ATOM 563 O O . ALA A 1 72 ? -1.801 -3.751 -2.455 1.00 93.38 72 ALA A O 1
ATOM 564 N N . VAL A 1 73 ? -0.096 -2.342 -2.814 1.00 90.69 73 VAL A N 1
ATOM 565 C CA . VAL A 1 73 ? -0.759 -1.178 -2.208 1.00 90.69 73 VAL A CA 1
ATOM 566 C C . VAL A 1 73 ? -2.060 -0.828 -2.936 1.00 90.69 73 VAL A C 1
ATOM 568 O O . VAL A 1 73 ? -3.085 -0.601 -2.289 1.00 90.69 73 VAL A O 1
ATOM 571 N N . LYS A 1 74 ? -2.060 -0.807 -4.275 1.00 89.94 74 LYS A N 1
ATOM 572 C CA . LYS A 1 74 ? -3.273 -0.542 -5.067 1.00 89.94 74 LYS A CA 1
ATOM 573 C C . LYS A 1 74 ? -4.360 -1.581 -4.817 1.00 89.94 74 LYS A C 1
ATOM 575 O O . LYS A 1 74 ? -5.525 -1.200 -4.711 1.00 89.94 74 LYS A O 1
ATOM 580 N N . THR A 1 75 ? -3.994 -2.853 -4.699 1.00 90.81 75 THR A N 1
ATOM 581 C CA . THR A 1 75 ? -4.933 -3.958 -4.456 1.00 90.81 75 THR A CA 1
ATOM 582 C C . THR A 1 75 ? -5.638 -3.780 -3.116 1.00 90.81 75 THR A C 1
ATOM 584 O O . THR A 1 75 ? -6.863 -3.681 -3.077 1.00 90.81 75 THR A O 1
ATOM 587 N N . VAL A 1 76 ? -4.878 -3.585 -2.034 1.00 90.06 76 VAL A N 1
ATOM 588 C CA . VAL A 1 76 ? -5.425 -3.387 -0.679 1.00 90.06 76 VAL A CA 1
ATOM 589 C C . VAL A 1 76 ? -6.359 -2.177 -0.601 1.00 90.06 76 VAL A C 1
ATOM 591 O O . VAL A 1 76 ? -7.425 -2.235 0.018 1.00 90.06 76 VAL A O 1
ATOM 594 N N . ILE A 1 77 ? -5.996 -1.074 -1.260 1.00 85.75 77 ILE A N 1
ATOM 595 C CA . ILE A 1 77 ? -6.811 0.148 -1.255 1.00 85.75 77 ILE A CA 1
ATOM 596 C C . ILE A 1 77 ? -8.073 0.005 -2.108 1.00 85.75 77 ILE A C 1
ATOM 598 O O . ILE A 1 77 ? -9.132 0.509 -1.713 1.00 85.75 77 ILE A O 1
ATOM 602 N N . SER A 1 78 ? -7.979 -0.709 -3.231 1.00 86.00 78 SER A N 1
ATOM 603 C CA . SER A 1 78 ? -9.116 -0.996 -4.112 1.00 86.00 78 SER A CA 1
ATOM 604 C C . SER A 1 78 ? -10.119 -1.944 -3.457 1.00 86.00 78 SER A C 1
ATOM 606 O O . SER A 1 78 ? -11.321 -1.730 -3.588 1.00 86.00 78 SER A O 1
ATOM 608 N N . GLU A 1 79 ? -9.653 -2.928 -2.681 1.00 86.88 79 GLU A N 1
ATOM 609 C CA . GLU A 1 79 ? -10.526 -3.778 -1.862 1.00 86.88 79 GLU A CA 1
ATOM 610 C C . GLU A 1 79 ? -11.283 -2.983 -0.794 1.00 86.88 79 GLU A C 1
ATOM 612 O O . GLU A 1 79 ? -12.382 -3.358 -0.388 1.00 86.88 79 GLU A O 1
ATOM 617 N N . GLY A 1 80 ? -10.693 -1.887 -0.312 1.00 81.56 80 GLY A N 1
ATOM 618 C CA . GLY A 1 80 ? -11.342 -0.946 0.595 1.00 81.56 80 GLY A CA 1
ATOM 619 C C . GLY A 1 80 ? -11.616 -1.465 2.007 1.00 81.56 80 GLY A C 1
ATOM 620 O O . GLY A 1 80 ? -12.187 -0.724 2.806 1.00 81.56 80 GLY A O 1
ATOM 621 N N . LYS A 1 81 ? -11.193 -2.695 2.324 1.00 82.25 81 LYS A N 1
ATOM 622 C CA . LYS A 1 81 ? -11.353 -3.339 3.639 1.00 82.25 81 LYS A CA 1
ATOM 623 C C . LYS A 1 81 ? -10.436 -2.738 4.706 1.00 82.25 81 LYS A C 1
ATOM 625 O O . LYS A 1 81 ? -10.847 -2.602 5.853 1.00 82.25 81 LYS A O 1
ATOM 630 N N . TYR A 1 82 ? -9.216 -2.359 4.322 1.00 82.12 82 TYR A N 1
ATOM 631 C CA . TYR A 1 82 ? -8.194 -1.831 5.226 1.00 82.12 82 TYR A CA 1
ATOM 632 C C . TYR A 1 82 ? -7.976 -0.343 4.952 1.00 82.12 82 TYR A C 1
ATOM 634 O O . TYR A 1 82 ? -7.244 0.041 4.040 1.00 82.12 82 TYR A O 1
ATOM 642 N N . ARG A 1 83 ? -8.654 0.514 5.721 1.00 79.25 83 ARG A N 1
ATOM 643 C CA . ARG A 1 83 ? -8.602 1.976 5.566 1.00 79.25 83 ARG A CA 1
ATOM 644 C C . ARG A 1 83 ? -8.353 2.632 6.911 1.00 79.25 83 ARG A C 1
ATOM 646 O O . ARG A 1 83 ? -9.095 2.397 7.863 1.00 79.25 83 ARG A O 1
ATOM 653 N N . THR A 1 84 ? -7.331 3.480 6.979 1.00 79.69 84 THR A N 1
ATOM 654 C CA . THR A 1 84 ? -7.080 4.282 8.177 1.00 79.69 84 THR A CA 1
ATOM 655 C C . THR A 1 84 ? -8.128 5.378 8.342 1.00 79.69 84 THR A C 1
ATOM 657 O O . THR A 1 84 ? -8.882 5.700 7.419 1.00 79.69 84 THR A O 1
ATOM 660 N N . LYS A 1 85 ? -8.170 5.977 9.535 1.00 74.56 85 LYS A N 1
ATOM 661 C CA . LYS A 1 85 ? -9.128 7.034 9.884 1.00 74.56 85 LYS A CA 1
ATOM 662 C C . LYS A 1 85 ? -9.083 8.232 8.927 1.00 74.56 85 LYS A C 1
ATOM 664 O O . LYS A 1 85 ? -10.130 8.793 8.619 1.00 74.56 85 LYS A O 1
ATOM 669 N N . ASP A 1 86 ? -7.903 8.566 8.406 1.00 71.62 86 ASP A N 1
ATOM 670 C CA . ASP A 1 86 ? -7.710 9.653 7.432 1.00 71.62 86 ASP A CA 1
ATOM 671 C C . ASP A 1 86 ? -8.387 9.370 6.076 1.00 71.62 86 ASP A C 1
ATOM 673 O O . ASP A 1 86 ? -8.720 10.291 5.338 1.00 71.62 86 ASP A O 1
ATOM 677 N N . LEU A 1 87 ? -8.624 8.091 5.760 1.00 69.62 87 LEU A N 1
ATOM 678 C CA . LEU A 1 87 ? -9.337 7.619 4.568 1.00 69.62 87 LEU A CA 1
ATOM 679 C C . LEU A 1 87 ? -10.800 7.241 4.868 1.00 69.62 87 LEU A C 1
ATOM 681 O O . LEU A 1 87 ? -11.444 6.569 4.062 1.00 69.62 87 LEU A O 1
ATOM 685 N N . GLY A 1 88 ? -11.324 7.638 6.034 1.00 72.31 88 GLY A N 1
ATOM 686 C CA . GLY A 1 88 ? -12.700 7.360 6.452 1.00 72.31 88 GLY A CA 1
ATOM 687 C C . GLY A 1 88 ? -12.951 5.928 6.937 1.00 72.31 88 GLY A C 1
ATOM 688 O O . GLY A 1 88 ? -14.105 5.519 7.029 1.00 72.31 88 GLY A O 1
ATOM 689 N N . GLY A 1 89 ? -11.899 5.158 7.230 1.00 79.56 89 GLY A N 1
ATOM 690 C CA . GLY A 1 89 ? -12.010 3.807 7.784 1.00 79.56 89 GLY A CA 1
ATOM 691 C C . GLY A 1 89 ? -11.723 3.725 9.284 1.00 79.56 89 GLY A C 1
ATOM 692 O O . GLY A 1 89 ? -11.521 4.731 9.968 1.00 79.56 89 GLY A O 1
ATOM 693 N N . THR A 1 90 ? -11.704 2.502 9.808 1.00 80.75 90 THR A N 1
ATOM 694 C CA . THR A 1 90 ? -11.450 2.211 11.230 1.00 80.75 90 THR A CA 1
ATOM 695 C C . THR A 1 90 ? -10.181 1.396 11.464 1.00 80.75 90 THR A C 1
ATOM 697 O O . THR A 1 90 ? -9.868 1.101 12.615 1.00 80.75 90 THR A O 1
ATOM 700 N N . SER A 1 91 ? -9.451 1.041 10.405 1.00 82.75 91 SER A N 1
ATOM 701 C CA . SER A 1 91 ? -8.243 0.226 10.498 1.00 82.75 91 SER A CA 1
ATOM 702 C C . SER A 1 91 ? -7.072 1.021 11.073 1.00 82.75 91 SER A C 1
ATOM 704 O O . SER A 1 91 ? -6.933 2.234 10.885 1.00 82.75 91 SER A O 1
ATOM 706 N N . THR A 1 92 ? -6.199 0.316 11.770 1.00 83.56 92 THR A N 1
ATOM 707 C CA . THR A 1 92 ? -4.919 0.814 12.259 1.00 83.56 92 THR A CA 1
ATOM 708 C C . THR A 1 92 ? -3.866 0.801 11.153 1.00 83.56 92 THR A C 1
ATOM 710 O O . THR A 1 92 ? -3.979 0.087 10.157 1.00 83.56 92 THR A O 1
ATOM 713 N N . THR A 1 93 ? -2.795 1.571 11.343 1.00 81.69 93 THR A N 1
ATOM 714 C CA . THR A 1 93 ? -1.627 1.570 10.453 1.00 81.69 93 THR A CA 1
ATOM 715 C C . THR A 1 93 ? -1.065 0.158 10.261 1.00 81.69 93 THR A C 1
ATOM 717 O O . THR A 1 93 ? -0.710 -0.201 9.144 1.00 81.69 93 THR A O 1
ATOM 720 N N . GLN A 1 94 ? -1.017 -0.649 11.328 1.00 82.56 94 GLN A N 1
ATOM 721 C CA . GLN A 1 94 ? -0.453 -1.998 11.270 1.00 82.56 94 GLN A CA 1
ATOM 722 C C . GLN A 1 94 ? -1.302 -2.930 10.404 1.00 82.56 94 GLN A C 1
ATOM 724 O O . GLN A 1 94 ? -0.757 -3.595 9.538 1.00 82.56 94 GLN A O 1
ATOM 729 N N . GLU A 1 95 ? -2.627 -2.911 10.560 1.00 85.81 95 GLU A N 1
ATOM 730 C CA . GLU A 1 95 ? -3.523 -3.759 9.759 1.00 85.81 95 GLU A CA 1
ATOM 731 C C . GLU A 1 95 ? -3.426 -3.452 8.262 1.00 85.81 95 GLU A C 1
ATOM 733 O O . GLU A 1 95 ? -3.473 -4.359 7.437 1.00 85.81 95 GLU A O 1
ATOM 738 N N . VAL A 1 96 ? -3.254 -2.175 7.900 1.00 85.88 96 VAL A N 1
ATOM 739 C CA . VAL A 1 96 ? -3.038 -1.788 6.499 1.00 85.88 96 VAL A CA 1
ATOM 740 C C . VAL A 1 96 ? -1.684 -2.294 5.997 1.00 85.88 96 VAL A C 1
ATOM 742 O O . VAL A 1 96 ? -1.603 -2.783 4.875 1.00 85.88 96 VAL A O 1
ATOM 745 N N . VAL A 1 97 ? -0.625 -2.208 6.809 1.00 87.94 97 VAL A N 1
ATOM 746 C CA . VAL A 1 97 ? 0.705 -2.730 6.448 1.00 87.94 97 VAL A CA 1
ATOM 747 C C . VAL A 1 97 ? 0.676 -4.248 6.284 1.00 87.94 97 VAL A C 1
ATOM 749 O O . VAL A 1 97 ? 1.170 -4.749 5.279 1.00 87.94 97 VAL A O 1
ATOM 752 N N . ASP A 1 98 ? 0.059 -4.970 7.216 1.00 89.19 98 ASP A N 1
ATOM 753 C CA . ASP A 1 98 ? -0.038 -6.430 7.178 1.00 89.19 98 ASP A CA 1
ATOM 754 C C . ASP A 1 98 ? -0.822 -6.894 5.942 1.00 89.19 98 ASP A C 1
ATOM 756 O O . ASP A 1 98 ? -0.404 -7.828 5.260 1.00 89.19 98 ASP A O 1
ATOM 760 N N . ALA A 1 99 ? -1.906 -6.192 5.592 1.00 90.12 99 ALA A N 1
ATOM 761 C CA . ALA A 1 99 ? -2.657 -6.453 4.368 1.00 90.12 99 ALA A CA 1
ATOM 762 C C . ALA A 1 99 ? -1.814 -6.222 3.104 1.00 90.12 99 ALA A C 1
ATOM 764 O O . ALA A 1 99 ? -1.895 -7.005 2.161 1.00 90.12 99 ALA A O 1
ATOM 765 N N . VAL A 1 100 ? -0.984 -5.172 3.078 1.00 90.12 100 VAL A N 1
ATOM 766 C CA . VAL A 1 100 ? -0.074 -4.914 1.948 1.00 90.12 100 VAL A CA 1
ATOM 767 C C . VAL A 1 100 ? 0.990 -5.998 1.849 1.00 90.12 100 VAL A C 1
ATOM 769 O O . VAL A 1 100 ? 1.257 -6.461 0.748 1.00 90.12 100 VAL A O 1
ATOM 772 N N . ILE A 1 101 ? 1.567 -6.434 2.972 1.00 90.94 101 ILE A N 1
ATOM 773 C CA . ILE A 1 101 ? 2.551 -7.523 2.992 1.00 90.94 101 ILE A CA 1
ATOM 774 C C . ILE A 1 101 ? 1.923 -8.826 2.492 1.00 90.94 101 ILE A C 1
ATOM 776 O O . ILE A 1 101 ? 2.542 -9.527 1.700 1.00 90.94 101 ILE A O 1
ATOM 780 N N . ALA A 1 102 ? 0.689 -9.127 2.898 1.00 91.12 102 ALA A N 1
ATOM 781 C CA . ALA A 1 102 ? -0.043 -10.298 2.423 1.00 91.12 102 ALA A CA 1
ATOM 782 C C . ALA A 1 102 ? -0.380 -10.242 0.920 1.00 91.12 102 ALA A C 1
ATOM 784 O O . ALA A 1 102 ? -0.580 -11.286 0.309 1.00 91.12 102 ALA A O 1
ATOM 785 N N . ALA A 1 103 ? -0.440 -9.043 0.334 1.00 90.44 103 ALA A N 1
ATOM 786 C CA . ALA A 1 103 ? -0.682 -8.821 -1.091 1.00 90.44 103 ALA A CA 1
ATOM 787 C C . ALA A 1 103 ? 0.609 -8.735 -1.934 1.00 90.44 103 ALA A C 1
ATOM 789 O O . ALA A 1 103 ? 0.530 -8.474 -3.135 1.00 90.44 103 ALA A O 1
ATOM 790 N N . LEU A 1 104 ? 1.792 -8.899 -1.328 1.00 88.38 104 LEU A N 1
ATOM 791 C CA . LEU A 1 104 ? 3.052 -9.015 -2.061 1.00 88.38 104 LEU A CA 1
ATOM 792 C C . LEU A 1 104 ? 3.222 -10.461 -2.553 1.00 88.38 104 LEU A C 1
ATOM 794 O O . LEU A 1 104 ? 3.532 -11.344 -1.757 1.00 88.38 104 LEU A O 1
ATOM 798 N N . ASP A 1 105 ? 3.064 -10.669 -3.861 1.00 66.44 105 ASP A N 1
ATOM 799 C CA . ASP A 1 105 ? 3.537 -11.869 -4.577 1.00 66.44 105 ASP A CA 1
ATOM 800 C C . ASP A 1 105 ? 5.062 -11.890 -4.640 1.00 66.44 105 ASP A C 1
ATOM 802 O O . ASP A 1 105 ? 5.626 -10.837 -5.030 1.00 66.44 105 ASP A O 1
#

Secondary structure (DSSP, 8-state):
-----HHHHHHHHHHHHHHHHHHHHHHHHHTTTT-HHHHT-TTS-HHHHHHHHHHHHHHTT-HHHHHHHHHHHHHHHHH-SS-BGGGT--B-HHHHHHHHHHT--

InterPro domains:
  IPR024084 Isopropylmalate dehydrogenase-like domain [PF00180] (37-100)

pLDDT: mean 70.48, std 19.25, range [40.84, 94.75]

Foldseek 3Di:
DDDDDVVVVVVVVVVVVVVVVLVVLVCVQVVCVPPPVVVVQLQDACLSVQLVVLVVCVVVVNNVVSVLLNVLLCVLVVVVPADGVVRVDDHGNVVSVVSSVVSRD

Sequence (105 aa):
MKDKEPWVTFQQHANAIFLKRSMDMISASAGNVGNEKIAQQKKANPVALLLSSAMMLRHLQFPSFADRLETAVKTVISEGKYRTKDLGGTSTTQEVVDAVIAALD

Radius of gyration: 16.55 Å; chains: 1; bounding box: 32×38×50 Å

Organism: Vitis vinifera (NCBI:txid29760)